Protein AF-A0A9D3YL79-F1 (afdb_monomer_lite)

Secondary structure (DSSP, 8-state):
---SHHHHHHHHHHHHHHHHHHTTS--S---SSS----GGGS------EEEE---TTTHHHHHHHT--B-TTSPBP--EEEEESTT--HHHHHHHHHTT-EEEEEESSSS--SSHHHHHHHHTSHHHHHHHHHHT--GGG---B--S-GGG-

Structure (mmCIF, N/CA/C/O backbone):
data_AF-A0A9D3YL79-F1
#
_entry.id   AF-A0A9D3YL79-F1
#
loop_
_atom_site.group_PDB
_atom_site.id
_atom_site.type_symbol
_atom_site.label_atom_id
_atom_site.label_alt_id
_atom_site.label_comp_id
_atom_site.label_asym_id
_atom_site.label_entity_id
_atom_site.label_seq_id
_atom_site.pdbx_PDB_ins_code
_atom_site.Cartn_x
_atom_site.Cartn_y
_atom_site.Cartn_z
_atom_site.occupancy
_atom_site.B_iso_or_equiv
_atom_site.auth_seq_id
_atom_site.auth_comp_id
_atom_site.auth_asym_id
_atom_site.auth_atom_id
_atom_site.pdbx_PDB_model_num
ATOM 1 N N . MET A 1 1 ? 29.661 60.935 24.607 1.00 40.94 1 MET A N 1
ATOM 2 C CA . MET A 1 1 ? 30.278 60.032 23.609 1.00 40.94 1 MET A CA 1
ATOM 3 C C . MET A 1 1 ? 30.716 58.799 24.375 1.00 40.94 1 MET A C 1
ATOM 5 O O . MET A 1 1 ? 31.517 58.959 25.276 1.00 40.94 1 MET A O 1
ATOM 9 N N . SER A 1 2 ? 30.161 57.608 24.202 1.00 38.47 2 SER A N 1
ATOM 10 C CA . SER A 1 2 ? 29.371 57.050 23.101 1.00 38.47 2 SER A CA 1
ATOM 11 C C . SER A 1 2 ? 28.683 55.768 23.588 1.00 38.47 2 SER A C 1
ATOM 13 O O . SER A 1 2 ? 29.158 55.112 24.509 1.00 38.47 2 SER A O 1
ATOM 15 N N . ASP A 1 3 ? 27.550 55.484 22.959 1.00 51.38 3 ASP A N 1
ATOM 16 C CA . ASP A 1 3 ? 26.644 54.338 23.048 1.00 51.38 3 ASP A CA 1
ATOM 17 C C . ASP A 1 3 ? 27.113 53.038 23.730 1.00 51.38 3 ASP A C 1
ATOM 19 O O . ASP A 1 3 ? 27.911 52.282 23.188 1.00 51.38 3 ASP A O 1
ATOM 23 N N . ILE A 1 4 ? 26.452 52.692 24.843 1.00 44.75 4 ILE A N 1
ATOM 24 C CA . ILE A 1 4 ? 26.258 51.291 25.289 1.00 44.75 4 ILE A CA 1
ATOM 25 C C . ILE A 1 4 ? 24.758 50.906 25.258 1.00 44.75 4 ILE A C 1
ATOM 27 O O . ILE A 1 4 ? 24.399 49.734 25.300 1.00 44.75 4 ILE A O 1
ATOM 31 N N . SER A 1 5 ? 23.851 51.878 25.093 1.00 46.69 5 SER A N 1
ATOM 32 C CA . SER A 1 5 ? 22.397 51.635 25.085 1.00 46.69 5 SER A CA 1
ATOM 33 C C . SER A 1 5 ? 21.889 50.996 23.779 1.00 46.69 5 SER A C 1
ATOM 35 O O . SER A 1 5 ? 20.974 50.171 23.806 1.00 46.69 5 SER A O 1
ATOM 37 N N . GLN A 1 6 ? 22.516 51.298 22.632 1.00 53.09 6 GLN A N 1
ATOM 38 C CA . GLN A 1 6 ? 22.086 50.754 21.333 1.00 53.09 6 GLN A CA 1
ATOM 39 C C . GLN A 1 6 ? 22.639 49.352 21.027 1.00 53.09 6 GLN A C 1
ATOM 41 O O . GLN A 1 6 ? 21.988 48.582 20.321 1.00 53.09 6 GLN A O 1
ATOM 46 N N . ALA A 1 7 ? 23.787 48.971 21.602 1.00 48.19 7 ALA A N 1
ATOM 47 C CA . ALA A 1 7 ? 24.384 47.648 21.384 1.00 48.19 7 ALA A CA 1
ATOM 48 C C . ALA A 1 7 ? 23.533 46.507 21.981 1.00 48.19 7 ALA A C 1
ATOM 50 O O . ALA A 1 7 ? 23.469 45.414 21.419 1.00 48.19 7 ALA A O 1
ATOM 51 N N . ASN A 1 8 ? 22.812 46.780 23.074 1.00 54.44 8 ASN A N 1
ATOM 52 C CA . ASN A 1 8 ? 21.992 45.776 23.754 1.00 54.44 8 ASN A CA 1
ATOM 53 C C . ASN A 1 8 ? 20.640 45.523 23.070 1.00 54.44 8 ASN A C 1
ATOM 55 O O . ASN A 1 8 ? 20.088 44.437 23.218 1.00 54.44 8 ASN A O 1
ATOM 59 N N . HIS A 1 9 ? 20.117 46.473 22.286 1.00 58.78 9 HIS A N 1
ATOM 60 C CA . HIS A 1 9 ? 18.865 46.273 21.544 1.00 58.78 9 HIS A CA 1
ATOM 61 C C . HIS A 1 9 ? 19.066 45.427 20.281 1.00 58.78 9 HIS A C 1
ATOM 63 O O . HIS A 1 9 ? 18.232 44.575 19.980 1.00 58.78 9 HIS A O 1
ATOM 69 N N . GLY A 1 10 ? 20.185 45.608 19.571 1.00 64.56 10 GLY A N 1
ATOM 70 C CA . GLY A 1 10 ? 20.504 44.818 18.377 1.00 64.56 10 GLY A CA 1
ATOM 71 C C . GLY A 1 10 ? 20.729 43.338 18.690 1.00 64.56 10 GLY A C 1
ATOM 72 O O . GLY A 1 10 ? 20.209 42.475 17.986 1.00 64.56 10 GLY A O 1
ATOM 73 N N . LEU A 1 11 ? 21.430 43.039 19.790 1.00 66.19 11 LEU A N 1
ATOM 74 C CA . LEU A 1 11 ? 21.641 41.663 20.244 1.00 66.19 11 LEU A CA 1
ATOM 75 C C . LEU A 1 11 ? 20.325 41.010 20.697 1.00 66.19 11 LEU A C 1
ATOM 77 O O . LEU A 1 11 ? 20.076 39.854 20.372 1.00 66.19 11 LEU A O 1
ATOM 81 N N . LEU A 1 12 ? 19.456 41.755 21.390 1.00 64.38 12 LEU A N 1
ATOM 82 C CA . LEU A 1 12 ? 18.156 41.254 21.842 1.00 64.38 12 LEU A CA 1
ATOM 83 C C . LEU A 1 12 ? 17.211 40.968 20.664 1.00 64.38 12 LEU A C 1
ATOM 85 O O . LEU A 1 12 ? 16.549 39.936 20.648 1.00 64.38 12 LEU A O 1
ATOM 89 N N . LEU A 1 13 ? 17.189 41.835 19.646 1.00 67.06 13 LEU A N 1
ATOM 90 C CA . LEU A 1 13 ? 16.408 41.624 18.424 1.00 67.06 13 LEU A CA 1
ATOM 91 C C . LEU A 1 13 ? 16.966 40.480 17.568 1.00 67.06 13 LEU A C 1
ATOM 93 O O . LEU A 1 13 ? 16.186 39.711 17.014 1.00 67.06 13 LEU A O 1
ATOM 97 N N . PHE A 1 14 ? 18.292 40.318 17.498 1.00 69.50 14 PHE A N 1
ATOM 98 C CA . PHE A 1 14 ? 18.921 39.186 16.814 1.00 69.50 14 PHE A CA 1
ATOM 99 C C . PHE A 1 14 ? 18.628 37.862 17.531 1.00 69.50 14 PHE A C 1
ATOM 101 O O . PHE A 1 14 ? 18.260 36.886 16.886 1.00 69.50 14 PHE A O 1
ATOM 108 N N . LEU A 1 15 ? 18.692 37.839 18.866 1.00 66.00 15 LEU A N 1
ATOM 109 C CA . LEU A 1 15 ? 18.316 36.671 19.664 1.00 66.00 15 LEU A CA 1
ATOM 110 C C . LEU A 1 15 ? 16.823 36.347 19.531 1.00 66.00 15 LEU A C 1
ATOM 112 O O . LEU A 1 15 ? 16.483 35.183 19.355 1.00 66.00 15 LEU A O 1
ATOM 116 N N . LEU A 1 16 ? 15.933 37.344 19.523 1.00 64.12 16 LEU A N 1
ATOM 117 C CA . LEU A 1 16 ? 14.499 37.146 19.274 1.00 64.12 16 LEU A CA 1
ATOM 118 C C . LEU A 1 16 ? 14.214 36.651 17.847 1.00 64.12 16 LEU A C 1
ATOM 120 O O . LEU A 1 16 ? 13.344 35.805 17.662 1.00 64.12 16 LEU A O 1
ATOM 124 N N . TYR A 1 17 ? 14.954 37.128 16.843 1.00 65.69 17 TYR A N 1
ATOM 125 C CA . TYR A 1 17 ? 14.835 36.680 15.452 1.00 65.69 17 TYR A CA 1
ATOM 126 C C . TYR A 1 17 ? 15.341 35.244 15.255 1.00 65.69 17 TYR A C 1
ATOM 128 O O . TYR A 1 17 ? 14.695 34.449 14.570 1.00 65.69 17 TYR A O 1
ATOM 136 N N . VAL A 1 18 ? 16.459 34.887 15.894 1.00 59.81 18 VAL A N 1
ATOM 137 C CA . VAL A 1 18 ? 17.004 33.523 15.897 1.00 59.81 18 VAL A CA 1
ATOM 138 C C . VAL A 1 18 ? 16.075 32.581 16.667 1.00 59.81 18 VAL A C 1
ATOM 140 O O . VAL A 1 18 ? 15.739 31.521 16.151 1.00 59.81 18 VAL A O 1
ATOM 143 N N . MET A 1 19 ? 15.559 32.982 17.833 1.00 60.97 19 MET A N 1
ATOM 144 C CA . MET A 1 19 ? 14.574 32.198 18.592 1.00 60.97 19 MET A CA 1
ATOM 145 C C . MET A 1 19 ? 13.271 31.997 17.796 1.00 60.97 19 MET A C 1
ATOM 147 O O . MET A 1 19 ? 12.788 30.873 17.714 1.00 60.97 19 MET A O 1
ATOM 151 N N . ASN A 1 20 ? 12.741 33.031 17.127 1.00 53.28 20 ASN A N 1
ATOM 152 C CA . ASN A 1 20 ? 11.559 32.897 16.259 1.00 53.28 20 ASN A CA 1
ATOM 153 C C . ASN A 1 20 ? 11.823 32.072 14.987 1.00 53.28 20 ASN A C 1
ATOM 155 O O . ASN A 1 20 ? 10.916 31.391 14.510 1.00 53.28 20 ASN A O 1
ATOM 159 N N . SER A 1 21 ? 13.041 32.103 14.437 1.00 53.31 21 SER A N 1
ATOM 160 C CA . SER A 1 21 ? 13.411 31.274 13.280 1.00 53.31 21 SER A CA 1
ATOM 161 C C . SER A 1 21 ? 13.575 29.796 13.654 1.00 53.31 21 SER A C 1
ATOM 163 O O . SER A 1 21 ? 13.274 28.935 12.834 1.00 53.31 21 SER A O 1
ATOM 165 N N . ILE A 1 22 ? 13.979 29.492 14.895 1.00 52.50 22 ILE A N 1
ATOM 166 C CA . ILE A 1 22 ? 14.108 28.115 15.403 1.00 52.50 22 ILE A CA 1
ATOM 167 C C . ILE A 1 22 ? 12.735 27.487 15.704 1.00 52.50 22 ILE A C 1
ATOM 169 O O . ILE A 1 22 ? 12.542 26.300 15.459 1.00 52.50 22 ILE A O 1
ATOM 173 N N . VAL A 1 23 ? 11.741 28.267 16.146 1.00 53.09 23 VAL A N 1
ATOM 174 C CA . VAL A 1 23 ? 10.375 27.765 16.436 1.00 53.09 23 VAL A CA 1
ATOM 175 C C . VAL A 1 23 ? 9.630 27.275 15.176 1.00 53.09 23 VAL A C 1
ATOM 177 O O . VAL A 1 23 ? 8.634 26.563 15.286 1.00 53.09 23 VAL A O 1
ATOM 180 N N . ASN A 1 24 ? 10.120 27.584 13.969 1.00 51.06 24 ASN A N 1
ATOM 181 C CA . ASN A 1 24 ? 9.463 27.228 12.704 1.00 51.06 24 ASN A CA 1
ATOM 182 C C . ASN A 1 24 ? 10.041 26.007 11.965 1.00 51.06 24 ASN A C 1
ATOM 184 O O . ASN A 1 24 ? 9.532 25.647 10.901 1.00 51.06 24 ASN A O 1
ATOM 188 N N . GLN A 1 25 ? 11.040 25.312 12.516 1.00 53.72 25 GLN A N 1
ATOM 189 C CA . GLN A 1 25 ? 11.336 23.940 12.099 1.00 53.72 25 GLN A CA 1
ATOM 190 C C . GLN A 1 25 ? 10.704 22.992 13.110 1.00 53.72 25 GLN A C 1
ATOM 192 O O . GLN A 1 25 ? 11.135 22.917 14.254 1.00 53.72 25 GLN A O 1
ATOM 197 N N . ARG A 1 26 ? 9.662 22.270 12.688 1.00 51.94 26 ARG A N 1
ATOM 198 C CA . ARG A 1 26 ? 9.033 21.203 13.472 1.00 51.94 26 ARG A CA 1
ATOM 199 C C . ARG A 1 26 ? 10.057 20.111 13.796 1.00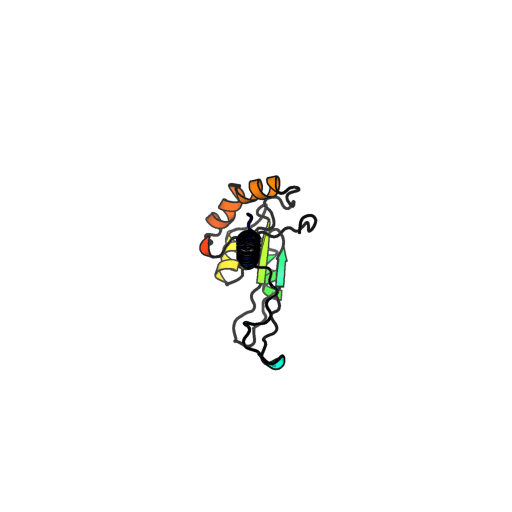 51.94 26 ARG A C 1
ATOM 201 O O . ARG A 1 26 ? 10.159 19.120 13.082 1.00 51.94 26 ARG A O 1
ATOM 208 N N . ALA A 1 27 ? 10.783 20.299 14.888 1.00 47.72 27 ALA A N 1
ATOM 209 C CA . ALA A 1 27 ? 11.315 19.226 15.697 1.00 47.72 27 ALA A CA 1
ATOM 210 C C . ALA A 1 27 ? 10.207 18.825 16.676 1.00 47.72 27 ALA A C 1
ATOM 212 O O . ALA A 1 27 ? 9.660 19.644 17.419 1.00 47.72 27 ALA A O 1
ATOM 213 N N . ILE A 1 28 ? 9.821 17.560 16.590 1.00 53.78 28 ILE A N 1
ATOM 214 C CA . ILE A 1 28 ? 8.860 16.891 17.456 1.00 53.78 28 ILE A CA 1
ATOM 215 C C . ILE A 1 28 ? 9.513 16.754 18.833 1.00 53.78 28 ILE A C 1
ATOM 217 O O . ILE A 1 28 ? 10.035 15.701 19.131 1.00 53.78 28 ILE A O 1
ATOM 221 N N . ASP A 1 29 ? 9.535 17.811 19.646 1.00 51.91 29 ASP A N 1
ATOM 222 C CA . ASP A 1 29 ? 10.038 17.741 21.034 1.00 51.91 29 ASP A CA 1
ATOM 223 C C . ASP A 1 29 ? 9.299 18.709 21.975 1.00 51.91 29 ASP A C 1
ATOM 225 O O . ASP A 1 29 ? 9.812 19.148 23.000 1.00 51.91 29 ASP A O 1
ATOM 229 N N . SER A 1 30 ? 8.051 19.057 21.654 1.00 51.41 30 SER A N 1
ATOM 230 C CA . SER A 1 30 ? 7.169 19.744 22.605 1.00 51.41 30 SER A CA 1
ATOM 231 C C . SER A 1 30 ? 6.147 18.754 23.170 1.00 51.41 30 SER A C 1
ATOM 233 O O . SER A 1 30 ? 5.104 18.549 22.550 1.00 51.41 30 SER A O 1
ATOM 235 N N . PRO A 1 31 ? 6.385 18.149 24.350 1.00 55.12 31 PRO A N 1
ATOM 236 C CA . PRO A 1 31 ? 5.411 17.275 25.010 1.00 55.12 31 PRO A CA 1
ATOM 237 C C . PRO A 1 31 ? 4.207 18.029 25.613 1.00 55.12 31 PRO A C 1
ATOM 239 O O . PRO A 1 31 ? 3.386 17.426 26.295 1.00 55.12 31 PRO A O 1
ATOM 242 N N . PHE A 1 32 ? 4.057 19.334 25.361 1.00 52.81 32 PHE A N 1
ATOM 243 C CA . PHE A 1 32 ? 3.100 20.202 26.058 1.00 52.81 32 PHE A CA 1
ATOM 244 C C . PHE A 1 32 ? 2.035 20.843 25.158 1.00 52.81 32 PHE A C 1
ATOM 246 O O . PHE A 1 32 ? 1.670 22.001 25.339 1.00 52.81 32 PHE A O 1
ATOM 253 N N . LEU A 1 33 ? 1.473 20.069 24.228 1.00 51.25 33 LEU A N 1
ATOM 254 C CA . LEU A 1 33 ? 0.094 20.303 23.782 1.00 51.25 33 LEU A CA 1
ATOM 255 C C . LEU A 1 33 ? -0.615 18.979 23.476 1.00 51.25 33 LEU A C 1
ATOM 257 O O . LEU A 1 33 ? -1.255 18.809 22.443 1.00 51.25 33 LEU A O 1
ATOM 261 N N . TYR A 1 34 ? -0.467 18.015 24.379 1.00 54.97 34 TYR A N 1
ATOM 262 C CA . TYR A 1 34 ? -1.228 16.777 24.336 1.00 54.97 34 TYR A CA 1
ATOM 263 C C . TYR A 1 34 ? -2.296 16.841 25.419 1.00 54.97 34 TYR A C 1
ATOM 265 O O . TYR A 1 34 ? -2.014 17.195 26.563 1.00 54.97 34 TYR A O 1
ATOM 273 N N . VAL A 1 35 ? -3.530 16.488 25.060 1.00 63.72 35 VAL A N 1
ATOM 274 C CA . VAL A 1 35 ? -4.506 16.007 26.041 1.00 63.72 35 VAL A CA 1
ATOM 275 C C . VAL A 1 35 ? -3.780 14.950 26.874 1.00 63.72 35 VAL A C 1
ATOM 277 O O . VAL A 1 35 ? -3.283 13.969 26.322 1.00 63.72 35 VAL A O 1
ATOM 280 N N . GLN A 1 36 ? -3.629 15.189 28.175 1.00 73.69 36 GLN A N 1
ATOM 281 C CA . GLN A 1 36 ? -2.878 14.303 29.059 1.00 73.69 36 GLN A CA 1
ATOM 282 C C . GLN A 1 36 ? -3.730 13.060 29.356 1.00 73.69 36 GLN A C 1
ATOM 284 O O . GLN A 1 36 ? -4.409 12.981 30.376 1.00 73.69 36 GLN A O 1
ATOM 289 N N . LEU A 1 37 ? -3.746 12.120 28.411 1.00 78.50 37 LEU A N 1
ATOM 290 C CA . LEU A 1 37 ? -4.444 10.842 28.526 1.00 78.50 37 LEU A CA 1
ATOM 291 C C . LEU A 1 37 ? -3.681 9.911 29.470 1.00 78.50 37 LEU A C 1
ATOM 293 O O . LEU A 1 37 ? -2.445 9.892 29.479 1.00 78.50 37 LEU A O 1
ATOM 297 N N . GLN A 1 38 ? -4.402 9.113 30.261 1.00 85.25 38 GLN A N 1
ATOM 298 C CA . GLN A 1 38 ? -3.755 8.042 31.010 1.00 85.25 38 GLN A CA 1
ATOM 299 C C . GLN A 1 38 ? -3.300 6.958 30.030 1.00 85.25 38 GLN A C 1
ATOM 301 O O . GLN A 1 38 ? -3.902 6.769 28.976 1.00 85.25 38 GLN A O 1
ATOM 306 N N . LYS A 1 39 ? -2.250 6.203 30.376 1.00 81.69 39 LYS A N 1
ATOM 307 C CA . LYS A 1 39 ? -1.725 5.124 29.517 1.00 81.69 39 LYS A CA 1
ATOM 308 C C . LYS A 1 39 ? -2.821 4.161 29.038 1.00 81.69 39 LYS A C 1
ATOM 310 O O . LYS A 1 39 ? -2.769 3.700 27.906 1.00 81.69 39 LYS A O 1
ATOM 315 N N . ASN A 1 40 ? -3.798 3.880 29.897 1.00 86.75 40 ASN A N 1
ATOM 316 C CA . ASN A 1 40 ? -4.898 2.961 29.605 1.00 86.75 40 ASN A CA 1
ATOM 317 C C . ASN A 1 40 ? -5.946 3.547 28.644 1.00 86.75 40 ASN A C 1
ATOM 319 O O . ASN A 1 40 ? -6.715 2.785 28.067 1.00 86.75 40 ASN A O 1
ATOM 323 N N . ASP A 1 41 ? -5.951 4.867 28.448 1.00 86.69 41 ASP A N 1
ATOM 324 C CA . ASP A 1 41 ? -6.872 5.573 27.552 1.00 86.69 41 ASP A CA 1
ATOM 325 C C . ASP A 1 41 ? -6.272 5.787 26.152 1.00 86.69 41 ASP A C 1
ATOM 327 O O . ASP A 1 41 ? -6.948 6.298 25.259 1.00 86.69 41 ASP A O 1
ATOM 331 N N . ILE A 1 42 ? -4.998 5.426 25.946 1.00 86.19 42 ILE A N 1
ATOM 332 C CA . ILE A 1 42 ? -4.296 5.570 24.666 1.00 86.19 42 ILE A CA 1
ATOM 333 C C . ILE A 1 42 ? -4.418 4.257 23.879 1.00 86.19 42 ILE A C 1
ATOM 335 O O . ILE A 1 42 ? -3.875 3.237 24.312 1.00 86.19 42 ILE A O 1
ATOM 339 N N . PRO A 1 43 ? -5.069 4.254 22.700 1.00 91.06 43 PRO A N 1
ATOM 340 C CA . PRO A 1 43 ? -5.083 3.084 21.834 1.00 91.06 43 PRO A CA 1
ATOM 341 C C . PRO A 1 43 ? -3.663 2.715 21.389 1.00 91.06 43 PRO A C 1
ATOM 343 O O . PRO A 1 43 ? -2.927 3.556 20.870 1.00 91.06 43 PRO A O 1
ATOM 346 N N . GLN A 1 44 ? -3.282 1.445 21.537 1.00 92.12 44 GLN A N 1
ATOM 347 C CA . GLN A 1 44 ? -2.046 0.943 20.943 1.00 92.12 44 GLN A CA 1
ATOM 348 C C . GLN A 1 44 ? -2.248 0.761 19.437 1.00 92.12 44 GLN A C 1
ATOM 350 O O . GLN A 1 44 ? -2.985 -0.121 19.002 1.00 92.12 44 GLN A O 1
ATOM 355 N N . ILE A 1 45 ? -1.562 1.575 18.639 1.00 93.12 45 ILE A N 1
ATOM 356 C CA . ILE A 1 45 ? -1.555 1.447 17.179 1.00 93.12 45 ILE A CA 1
ATOM 357 C C . ILE A 1 45 ? -0.500 0.408 16.784 1.00 93.12 45 ILE A C 1
ATOM 359 O O . ILE A 1 45 ? 0.629 0.447 17.280 1.00 93.12 45 ILE A O 1
ATOM 363 N N . VAL A 1 46 ? -0.861 -0.515 15.892 1.00 93.62 46 VAL A N 1
ATOM 364 C CA . VAL A 1 46 ? 0.060 -1.473 15.266 1.00 93.62 46 VAL A CA 1
ATOM 365 C C . VAL A 1 46 ? 0.040 -1.227 13.763 1.00 93.62 46 VAL A C 1
ATOM 367 O O . VAL A 1 46 ? -1.022 -1.253 13.148 1.00 93.62 46 VAL A O 1
ATOM 370 N N . MET A 1 47 ? 1.211 -0.979 13.177 1.00 93.25 47 MET A N 1
ATOM 371 C CA . MET A 1 47 ? 1.362 -0.765 11.739 1.00 93.25 47 MET A CA 1
ATOM 372 C C . MET A 1 47 ? 1.969 -2.011 11.100 1.00 93.25 47 MET A C 1
ATOM 374 O O . MET A 1 47 ? 3.106 -2.377 11.400 1.00 93.25 47 MET A O 1
ATOM 378 N N . VAL A 1 48 ? 1.211 -2.651 10.211 1.00 94.25 48 VAL A N 1
ATOM 379 C CA . VAL A 1 48 ? 1.685 -3.773 9.396 1.00 94.25 48 VAL A CA 1
ATOM 380 C C . VAL A 1 48 ? 1.937 -3.255 7.990 1.00 94.25 48 VAL A C 1
ATOM 382 O O . VAL A 1 48 ? 1.038 -2.683 7.370 1.00 94.25 48 VAL A O 1
ATOM 385 N N . SER A 1 49 ? 3.158 -3.451 7.497 1.00 93.44 49 SER A N 1
ATOM 386 C CA . SER A 1 49 ? 3.532 -3.049 6.145 1.00 93.44 49 SER A CA 1
ATOM 387 C C . SER A 1 49 ? 4.114 -4.208 5.350 1.00 93.44 49 SER A C 1
ATOM 389 O O . SER A 1 49 ? 4.781 -5.084 5.902 1.00 93.44 49 SER A O 1
ATOM 391 N N . PHE A 1 50 ? 3.830 -4.202 4.052 1.00 93.56 50 PHE A N 1
ATOM 392 C CA . PHE A 1 50 ? 4.334 -5.163 3.080 1.00 93.56 50 PHE A CA 1
ATOM 393 C C . PHE A 1 50 ? 5.106 -4.418 2.006 1.00 93.56 50 PHE A C 1
ATOM 395 O O . PHE A 1 50 ? 4.706 -3.330 1.598 1.00 93.56 50 PHE A O 1
ATOM 402 N N . GLU A 1 51 ? 6.187 -5.018 1.529 1.00 90.81 51 GLU A N 1
ATOM 403 C CA . GLU A 1 51 ? 7.027 -4.435 0.491 1.00 90.81 51 GLU A CA 1
ATOM 404 C C . GLU A 1 51 ? 7.189 -5.399 -0.687 1.00 90.81 51 GLU A C 1
ATOM 406 O O . GLU A 1 51 ? 7.276 -6.616 -0.500 1.00 90.81 51 GLU A O 1
ATOM 411 N N . GLY A 1 52 ? 7.260 -4.833 -1.893 1.00 91.31 52 GLY A N 1
ATOM 412 C CA . GLY A 1 52 ? 7.663 -5.527 -3.113 1.00 91.31 52 GLY A CA 1
ATOM 413 C C . GLY A 1 52 ? 6.592 -5.540 -4.200 1.00 91.31 52 GLY A C 1
ATOM 414 O O . GLY A 1 52 ? 5.614 -4.794 -4.169 1.00 91.31 52 GLY A O 1
ATOM 415 N N . THR A 1 53 ? 6.797 -6.385 -5.207 1.00 94.19 53 THR A N 1
ATOM 416 C CA . THR A 1 53 ? 5.885 -6.523 -6.348 1.00 94.19 53 THR A CA 1
ATOM 417 C C . THR A 1 53 ? 4.556 -7.159 -5.927 1.00 94.19 53 THR A C 1
ATOM 419 O O . THR A 1 53 ? 4.540 -8.225 -5.310 1.00 94.19 53 THR A O 1
ATOM 422 N N . ILE A 1 54 ? 3.426 -6.556 -6.304 1.00 95.31 54 ILE A N 1
ATOM 423 C CA . ILE A 1 54 ? 2.076 -7.049 -5.988 1.00 95.31 54 ILE A CA 1
ATOM 424 C C . ILE A 1 54 ? 1.488 -7.793 -7.180 1.00 95.31 54 ILE A C 1
ATOM 426 O O . ILE A 1 54 ? 1.352 -7.250 -8.269 1.00 95.31 54 ILE A O 1
ATOM 430 N N . THR A 1 55 ? 1.073 -9.037 -6.970 1.00 96.12 55 THR A N 1
ATOM 431 C CA . THR A 1 55 ? 0.524 -9.904 -8.016 1.00 96.12 55 THR A CA 1
ATOM 432 C C . THR A 1 55 ? -0.778 -10.547 -7.551 1.00 96.12 55 THR A C 1
ATOM 434 O O . THR A 1 55 ? -1.089 -10.592 -6.361 1.00 96.12 55 THR A O 1
ATOM 437 N N . LYS A 1 56 ? -1.538 -11.126 -8.486 1.00 96.88 56 LYS A N 1
ATOM 438 C CA . LYS A 1 56 ? -2.741 -11.908 -8.148 1.00 96.88 56 LYS A CA 1
ATOM 439 C C . LYS A 1 56 ? -2.445 -13.114 -7.248 1.00 96.88 56 LYS A C 1
ATOM 441 O O . LYS A 1 56 ? -3.344 -13.585 -6.567 1.00 96.88 56 LYS A O 1
ATOM 446 N N . THR A 1 57 ? -1.208 -13.612 -7.252 1.00 96.31 57 THR A N 1
ATOM 447 C CA . THR A 1 57 ? -0.814 -14.794 -6.478 1.00 96.31 57 THR A CA 1
ATOM 448 C C . THR A 1 57 ? -0.485 -14.444 -5.030 1.00 96.31 57 THR A C 1
ATOM 450 O O . THR A 1 57 ? -0.928 -15.137 -4.121 1.00 96.31 57 THR A O 1
ATOM 453 N N . ASN A 1 58 ? 0.289 -13.379 -4.792 1.00 96.19 58 ASN A N 1
ATOM 454 C CA . ASN A 1 58 ? 0.737 -13.042 -3.435 1.00 96.19 58 ASN A CA 1
ATOM 455 C C . ASN A 1 58 ? -0.293 -12.240 -2.629 1.00 96.19 58 ASN A C 1
ATOM 457 O O . ASN A 1 58 ? -0.252 -12.281 -1.401 1.00 96.19 58 ASN A O 1
ATOM 461 N N . VAL A 1 59 ? -1.252 -11.576 -3.282 1.00 96.56 59 VAL A N 1
ATOM 462 C CA . VAL A 1 59 ? -2.259 -10.774 -2.575 1.00 96.56 59 VAL A CA 1
ATOM 463 C C . VAL A 1 59 ? -3.113 -11.596 -1.608 1.00 96.56 59 VAL A C 1
ATOM 465 O O . VAL A 1 59 ? -3.476 -11.106 -0.542 1.00 96.56 59 VAL A O 1
ATOM 468 N N . GLU A 1 60 ? -3.381 -12.862 -1.926 1.00 96.19 60 GLU A N 1
ATOM 469 C CA . GLU A 1 60 ? -4.178 -13.742 -1.066 1.00 96.19 60 GLU A CA 1
ATOM 470 C C . GLU A 1 60 ? -3.472 -14.045 0.264 1.00 96.19 60 GLU A C 1
ATOM 472 O O . GLU A 1 60 ? -4.121 -14.131 1.305 1.00 96.19 60 GLU A O 1
ATOM 477 N N . PHE A 1 61 ? -2.137 -14.101 0.266 1.00 97.00 61 PHE A N 1
ATOM 478 C CA . PHE A 1 61 ? -1.357 -14.225 1.497 1.00 97.00 61 PHE A CA 1
ATOM 479 C C . PHE A 1 61 ? -1.494 -12.978 2.382 1.00 97.00 61 PHE A C 1
ATOM 481 O O . PHE A 1 61 ? -1.713 -13.094 3.587 1.00 97.00 61 PHE A O 1
ATOM 488 N N . TYR A 1 62 ? -1.430 -11.780 1.794 1.00 96.25 62 TYR A N 1
ATOM 489 C CA . TYR A 1 62 ? -1.584 -10.533 2.551 1.00 96.25 62 TYR A CA 1
ATOM 490 C C . TYR A 1 62 ? -2.997 -10.378 3.123 1.00 96.25 62 TYR A C 1
ATOM 492 O O . TYR A 1 62 ? -3.154 -9.980 4.276 1.00 96.25 62 TYR A O 1
ATOM 500 N N . LYS A 1 63 ? -4.027 -10.753 2.356 1.00 94.56 63 LYS A N 1
ATOM 501 C CA . LYS A 1 63 ? -5.419 -10.757 2.830 1.00 94.56 63 LYS A CA 1
ATOM 502 C C . LYS A 1 63 ? -5.630 -11.701 4.009 1.00 94.56 63 LYS A C 1
ATOM 504 O O . LYS A 1 63 ? -6.334 -11.331 4.940 1.00 94.56 63 LYS A O 1
ATOM 509 N N . ALA A 1 64 ? -5.008 -12.881 3.988 1.00 95.75 64 ALA A N 1
ATOM 510 C CA . ALA A 1 64 ? -5.094 -13.826 5.099 1.00 95.75 64 ALA A CA 1
ATOM 511 C C . ALA A 1 64 ? -4.510 -13.241 6.396 1.00 95.75 64 ALA A C 1
ATOM 513 O O . ALA A 1 64 ? -5.097 -13.408 7.459 1.00 95.75 64 ALA A O 1
ATOM 514 N N . ILE A 1 65 ? -3.400 -12.497 6.309 1.00 94.81 65 ILE A N 1
ATOM 515 C CA . ILE A 1 65 ? -2.809 -11.801 7.466 1.00 94.81 65 ILE A CA 1
ATOM 516 C C . ILE A 1 65 ? -3.722 -10.675 7.974 1.00 94.81 65 ILE A C 1
ATOM 518 O O . ILE A 1 65 ? -3.804 -10.437 9.174 1.00 94.81 65 ILE A O 1
ATOM 522 N N . LEU A 1 66 ? -4.402 -9.968 7.069 1.00 95.94 66 LEU A N 1
ATOM 523 C CA . LEU A 1 66 ? -5.244 -8.813 7.394 1.00 95.94 66 LEU A CA 1
ATOM 524 C C . LEU A 1 66 ? -6.721 -9.171 7.639 1.00 95.94 66 LEU A C 1
ATOM 526 O O . LEU A 1 66 ? -7.556 -8.271 7.704 1.00 95.94 66 LEU A O 1
ATOM 530 N N . GLN A 1 67 ? -7.058 -10.455 7.809 1.00 94.81 67 GLN A N 1
ATOM 531 C CA . GLN A 1 67 ? -8.431 -10.911 8.081 1.00 94.81 67 GLN A CA 1
ATOM 532 C C . GLN A 1 67 ? -8.915 -10.585 9.513 1.00 94.81 67 GLN A C 1
ATOM 534 O O . GLN A 1 67 ? -10.023 -10.942 9.911 1.00 94.81 67 GLN A O 1
ATOM 539 N N . GLU A 1 68 ? -8.107 -9.869 10.289 1.00 94.62 68 GLU A N 1
ATOM 540 C CA . GLU A 1 68 ? -8.425 -9.437 11.645 1.00 94.62 68 GLU A CA 1
ATOM 541 C C . GLU A 1 68 ? -9.425 -8.270 11.680 1.00 94.62 68 GLU A C 1
ATOM 543 O O . GLU A 1 68 ? -9.537 -7.465 10.752 1.00 94.62 68 GLU A O 1
ATOM 548 N N . THR A 1 69 ? -10.155 -8.153 12.791 1.00 96.31 69 THR A N 1
ATOM 549 C CA . THR A 1 69 ? -11.1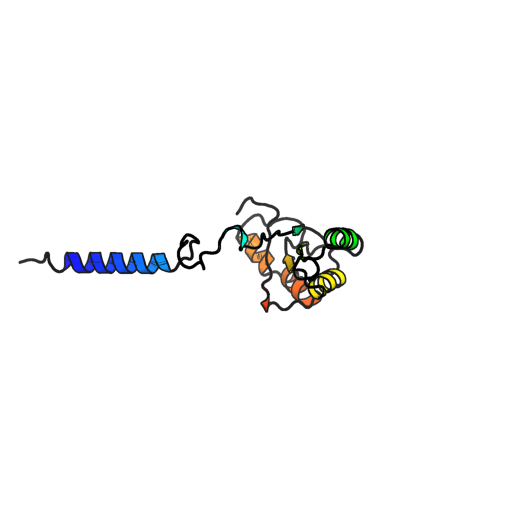05 -7.058 13.040 1.00 96.31 69 THR A CA 1
ATOM 550 C C . THR A 1 69 ? -10.648 -6.236 14.240 1.00 96.31 69 THR A C 1
ATOM 552 O O . THR A 1 69 ? -10.377 -6.773 15.311 1.00 96.31 69 THR A O 1
ATOM 555 N N . ASN A 1 70 ? -10.564 -4.919 14.066 1.00 96.38 70 ASN A N 1
ATOM 556 C CA . ASN A 1 70 ? -10.196 -3.991 15.130 1.00 96.38 70 ASN A CA 1
ATOM 557 C C . ASN A 1 70 ? -11.323 -3.861 16.176 1.00 96.38 70 ASN A C 1
ATOM 559 O O . ASN A 1 70 ? -12.490 -4.078 15.848 1.00 96.38 70 ASN A O 1
ATOM 563 N N . PRO A 1 71 ? -11.030 -3.401 17.411 1.00 96.12 71 PRO A N 1
ATOM 564 C CA . PRO A 1 71 ? -12.045 -3.205 18.458 1.00 96.12 71 PRO A CA 1
ATOM 565 C C . PRO A 1 71 ? -13.204 -2.262 18.087 1.00 96.12 71 PRO A C 1
ATOM 567 O O . PRO A 1 71 ? -14.248 -2.282 18.729 1.00 96.12 71 PRO A O 1
ATOM 570 N N . ASN A 1 72 ? -13.034 -1.431 17.055 1.00 95.62 72 ASN A N 1
ATOM 571 C CA . ASN A 1 72 ? -14.079 -0.567 16.502 1.00 95.62 72 ASN A CA 1
ATOM 572 C C . ASN A 1 72 ? -14.956 -1.261 15.438 1.00 95.62 72 ASN A C 1
ATOM 574 O O . ASN A 1 72 ? -15.723 -0.585 14.756 1.00 95.62 72 ASN A O 1
ATOM 578 N N . ASN A 1 73 ? -14.841 -2.583 15.282 1.00 96.44 73 ASN A N 1
ATOM 579 C CA . ASN A 1 73 ? -15.514 -3.407 14.273 1.00 96.44 73 ASN A CA 1
ATOM 580 C C . ASN A 1 73 ? -15.154 -3.081 12.812 1.00 96.44 73 ASN A C 1
ATOM 582 O O . ASN A 1 73 ? -15.808 -3.573 11.892 1.00 96.44 73 ASN A O 1
ATOM 586 N N . CYS A 1 74 ? -14.107 -2.291 12.569 1.00 95.69 74 CYS A N 1
ATOM 587 C CA . CYS A 1 74 ? -13.544 -2.128 11.234 1.00 95.69 74 CYS A CA 1
ATOM 588 C C . CYS A 1 74 ? -12.538 -3.248 10.958 1.00 95.69 74 CYS A C 1
ATOM 590 O O . CYS A 1 74 ? -11.756 -3.623 11.832 1.00 95.69 74 CYS A O 1
ATOM 592 N N . ALA A 1 75 ? -12.498 -3.741 9.724 1.00 96.06 75 ALA A N 1
ATOM 593 C CA . ALA A 1 75 ? -11.464 -4.685 9.317 1.00 96.06 75 ALA A CA 1
ATOM 594 C C . ALA A 1 75 ? -10.061 -4.051 9.422 1.00 96.06 75 ALA A C 1
ATOM 596 O O . ALA A 1 75 ? -9.895 -2.836 9.254 1.00 96.06 75 ALA A O 1
ATOM 597 N N . ALA A 1 76 ? -9.052 -4.872 9.715 1.00 96.50 76 ALA A N 1
ATOM 598 C CA . ALA A 1 76 ? -7.666 -4.440 9.786 1.00 96.50 76 ALA A CA 1
ATOM 599 C C . ALA A 1 76 ? -7.206 -3.849 8.446 1.00 96.50 76 ALA A C 1
ATOM 601 O O . ALA A 1 76 ? -7.674 -4.226 7.366 1.00 96.50 76 ALA A O 1
ATOM 602 N N . ARG A 1 77 ? -6.300 -2.874 8.522 1.00 96.12 77 ARG A N 1
ATOM 603 C CA . ARG A 1 77 ? -5.692 -2.217 7.363 1.00 96.12 77 ARG A CA 1
ATOM 604 C C . ARG A 1 77 ? -4.183 -2.337 7.459 1.00 96.12 77 ARG A C 1
ATOM 606 O O . ARG A 1 77 ? -3.629 -2.495 8.542 1.00 96.12 77 ARG A O 1
ATOM 613 N N . GLY A 1 78 ? -3.549 -2.300 6.300 1.00 94.75 78 GL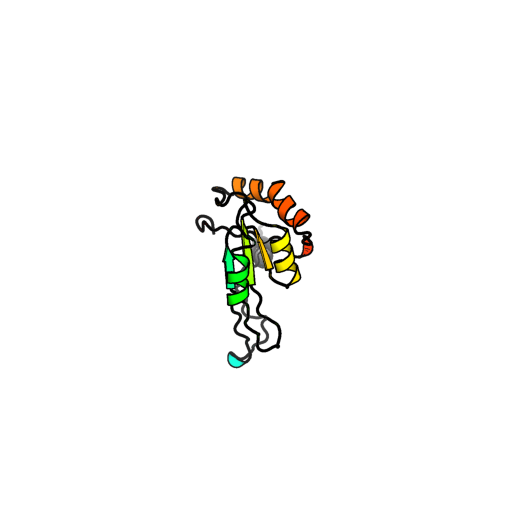Y A N 1
ATOM 614 C CA . GLY A 1 78 ? -2.111 -2.450 6.149 1.00 94.75 78 GLY A CA 1
ATOM 615 C C . GLY A 1 78 ? -1.612 -1.469 5.105 1.00 94.75 78 GLY A C 1
ATOM 616 O O . GLY A 1 78 ? -2.412 -0.943 4.325 1.00 94.75 78 GLY A O 1
ATOM 617 N N . THR A 1 79 ? -0.304 -1.252 5.110 1.00 94.00 79 THR A N 1
ATOM 618 C CA . THR A 1 79 ? 0.379 -0.342 4.190 1.00 94.00 79 THR A CA 1
ATOM 619 C C . THR A 1 79 ? 1.219 -1.148 3.202 1.00 94.00 79 THR A C 1
ATOM 621 O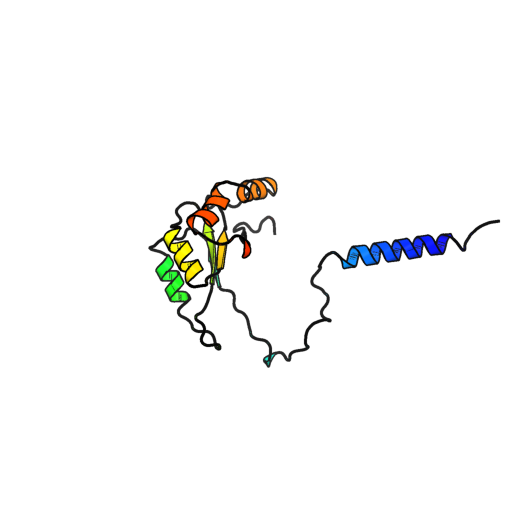 O . THR A 1 79 ? 2.058 -1.952 3.600 1.00 94.00 79 THR A O 1
ATOM 624 N N . PHE A 1 80 ? 1.000 -0.956 1.905 1.00 93.06 80 PHE A N 1
ATOM 625 C CA . PHE A 1 80 ? 1.697 -1.673 0.839 1.00 93.06 80 PHE A CA 1
ATOM 626 C C . PHE A 1 80 ? 2.672 -0.739 0.131 1.00 93.06 80 PHE A C 1
ATOM 628 O O . PHE A 1 80 ? 2.250 0.157 -0.591 1.00 93.06 80 PHE A O 1
ATOM 635 N N . PHE A 1 81 ? 3.971 -0.961 0.308 1.00 91.19 81 PHE A N 1
ATOM 636 C CA . PHE A 1 81 ? 5.027 -0.263 -0.418 1.00 91.19 81 PHE A CA 1
ATOM 637 C C . PHE A 1 81 ? 5.408 -1.057 -1.663 1.00 91.19 81 PHE A C 1
ATOM 639 O O . PHE A 1 81 ? 6.213 -1.988 -1.620 1.00 91.19 81 PHE A O 1
ATOM 646 N N . ILE A 1 82 ? 4.782 -0.711 -2.782 1.00 90.38 82 ILE A N 1
ATOM 647 C CA . ILE A 1 82 ? 4.827 -1.537 -3.986 1.00 90.38 82 ILE A CA 1
ATOM 648 C C . ILE A 1 82 ? 6.064 -1.245 -4.833 1.00 90.38 82 ILE A C 1
ATOM 650 O O . ILE A 1 82 ? 6.511 -0.101 -4.938 1.00 90.38 82 ILE A O 1
ATOM 654 N N . THR A 1 83 ? 6.596 -2.287 -5.464 1.00 89.81 83 THR A N 1
ATOM 655 C CA . THR A 1 83 ? 7.520 -2.147 -6.592 1.00 89.81 83 THR A CA 1
ATOM 656 C C . THR A 1 83 ? 6.714 -2.078 -7.880 1.00 89.81 83 THR A C 1
ATOM 658 O O . THR A 1 83 ? 5.897 -2.963 -8.116 1.00 89.81 83 THR A O 1
ATOM 661 N N . ASP A 1 84 ? 6.918 -1.052 -8.706 1.00 88.38 84 ASP A N 1
ATOM 662 C CA . ASP A 1 84 ? 6.158 -0.876 -9.952 1.00 88.38 84 ASP A CA 1
ATOM 663 C C . ASP A 1 84 ? 6.353 -2.056 -10.915 1.00 88.38 84 ASP A C 1
ATOM 665 O O . ASP A 1 84 ? 5.392 -2.669 -11.388 1.00 88.38 84 ASP A O 1
ATOM 669 N N . GLU A 1 85 ? 7.610 -2.427 -11.150 1.00 89.06 85 GLU A N 1
ATOM 670 C CA . GLU A 1 85 ? 7.967 -3.504 -12.059 1.00 89.06 85 GLU A CA 1
ATOM 671 C C . GLU A 1 85 ? 7.348 -4.844 -11.632 1.00 89.06 85 GLU A C 1
ATOM 673 O O . GLU A 1 85 ? 7.558 -5.363 -10.530 1.00 89.06 85 GLU A O 1
ATOM 678 N N . GLY A 1 86 ? 6.553 -5.404 -12.548 1.00 91.06 86 GLY A N 1
ATOM 679 C CA . GLY A 1 86 ? 5.849 -6.673 -12.376 1.00 91.06 86 GLY A CA 1
ATOM 680 C C . GLY A 1 86 ? 4.547 -6.590 -11.575 1.00 91.06 86 GLY A C 1
ATOM 681 O O . GLY A 1 86 ? 3.890 -7.621 -11.416 1.00 91.06 86 GLY A O 1
ATOM 682 N N . SER A 1 87 ? 4.159 -5.410 -11.074 1.00 93.31 87 SER A N 1
ATOM 683 C CA . SER A 1 87 ? 2.948 -5.272 -10.265 1.00 93.31 87 SER A CA 1
ATOM 684 C C . SER A 1 87 ? 1.671 -5.227 -11.101 1.00 93.31 87 SER A C 1
ATOM 686 O O . SER A 1 87 ? 1.614 -4.652 -12.186 1.00 93.31 87 SER A O 1
ATOM 688 N N . ASP A 1 88 ? 0.597 -5.798 -10.559 1.00 93.94 88 ASP A N 1
ATOM 689 C CA . ASP A 1 88 ? -0.734 -5.751 -11.152 1.00 93.94 88 ASP A CA 1
ATOM 690 C C . ASP A 1 88 ? -1.543 -4.577 -10.578 1.00 93.94 88 ASP A C 1
ATOM 692 O O . ASP A 1 88 ? -2.060 -4.631 -9.457 1.00 93.94 88 ASP A O 1
ATOM 696 N N . TYR A 1 89 ? -1.713 -3.515 -11.370 1.00 91.62 89 TYR A N 1
ATOM 697 C CA . TYR A 1 89 ? -2.468 -2.332 -10.946 1.00 91.62 89 TYR A CA 1
ATOM 698 C C . TYR A 1 89 ? -3.946 -2.602 -10.652 1.00 91.62 89 TYR A C 1
ATOM 700 O O . TYR A 1 89 ? -4.557 -1.847 -9.897 1.00 91.62 89 TYR A O 1
ATOM 708 N N . SER A 1 90 ? -4.545 -3.656 -11.219 1.00 92.94 90 SER A N 1
ATOM 709 C CA . SER A 1 90 ? -5.927 -4.018 -10.883 1.00 92.94 90 SER A CA 1
ATOM 710 C C . SER A 1 90 ? -6.027 -4.524 -9.445 1.00 92.94 90 SER A C 1
ATOM 712 O O . SER A 1 90 ? -6.979 -4.188 -8.741 1.00 92.94 90 SER A O 1
ATOM 714 N N . VAL A 1 91 ? -5.004 -5.251 -8.991 1.00 94.94 91 VAL A N 1
ATOM 715 C CA . VAL A 1 91 ? -4.884 -5.732 -7.613 1.00 94.94 91 VAL A CA 1
ATOM 716 C C . VAL A 1 91 ? -4.547 -4.580 -6.673 1.00 94.94 91 VAL A C 1
ATOM 718 O O . VAL A 1 91 ? -5.196 -4.438 -5.641 1.00 94.94 91 VAL A O 1
ATOM 721 N N . ILE A 1 92 ? -3.605 -3.711 -7.047 1.00 92.44 92 ILE A N 1
ATOM 722 C CA . ILE A 1 92 ? -3.263 -2.513 -6.260 1.00 92.44 92 ILE A CA 1
ATOM 723 C C . ILE A 1 92 ? -4.493 -1.626 -6.055 1.00 92.44 92 ILE A C 1
ATOM 725 O O . ILE A 1 92 ? -4.785 -1.201 -4.940 1.00 92.44 92 ILE A O 1
ATOM 729 N N . LYS A 1 93 ? -5.259 -1.390 -7.122 1.00 91.75 93 LYS A N 1
ATOM 730 C CA . LYS A 1 93 ? -6.504 -0.630 -7.040 1.00 91.75 93 LYS A CA 1
ATOM 731 C C . LYS A 1 93 ? -7.526 -1.299 -6.121 1.00 91.75 93 LYS A C 1
ATOM 733 O O . LYS A 1 93 ? -8.228 -0.598 -5.401 1.00 91.75 93 LYS A O 1
ATOM 738 N N . ALA A 1 94 ? -7.637 -2.627 -6.156 1.00 93.12 94 ALA A N 1
ATOM 739 C CA . ALA A 1 94 ? -8.520 -3.353 -5.249 1.00 93.12 94 ALA A CA 1
ATOM 740 C C . ALA A 1 94 ? -8.087 -3.168 -3.787 1.00 93.12 94 ALA A C 1
ATOM 742 O O . ALA A 1 94 ? -8.920 -2.804 -2.968 1.00 93.12 94 ALA A O 1
ATOM 743 N N . LEU A 1 95 ? -6.789 -3.292 -3.485 1.00 93.75 95 LEU A N 1
ATOM 744 C CA . LEU A 1 95 ? -6.251 -3.032 -2.144 1.00 93.75 95 LEU A CA 1
ATOM 745 C C . LEU A 1 95 ? -6.564 -1.605 -1.666 1.00 93.75 95 LEU A C 1
ATOM 747 O O . LEU A 1 95 ? -7.046 -1.420 -0.550 1.00 93.75 95 LEU A O 1
ATOM 751 N N . TYR A 1 96 ? -6.349 -0.600 -2.517 1.00 91.19 96 TYR A N 1
ATOM 752 C CA . TYR A 1 96 ? -6.695 0.786 -2.193 1.00 91.19 96 TYR A CA 1
ATOM 753 C C . TYR A 1 96 ? -8.204 0.961 -1.949 1.00 91.19 96 TYR A C 1
ATOM 755 O O . TYR A 1 96 ? -8.610 1.564 -0.959 1.00 91.19 96 TYR A O 1
ATOM 763 N N . ASN A 1 97 ? -9.051 0.386 -2.809 1.00 91.69 97 ASN A N 1
ATOM 764 C CA . ASN A 1 97 ? -10.508 0.437 -2.659 1.00 91.69 97 ASN A CA 1
ATOM 765 C C . ASN A 1 97 ? -11.009 -0.271 -1.389 1.00 91.69 97 ASN A C 1
ATOM 767 O O . ASN A 1 97 ? -12.011 0.154 -0.816 1.00 91.69 97 ASN A O 1
ATOM 771 N N . ASP A 1 98 ? -10.313 -1.316 -0.941 1.00 93.50 98 ASP A N 1
ATOM 772 C CA . ASP A 1 98 ? -10.597 -2.016 0.315 1.00 93.50 98 ASP A CA 1
ATOM 773 C C . ASP A 1 98 ? -10.159 -1.190 1.548 1.00 93.50 98 ASP A C 1
ATOM 775 O O . ASP A 1 98 ? -10.492 -1.522 2.690 1.00 93.50 98 ASP A O 1
ATOM 779 N 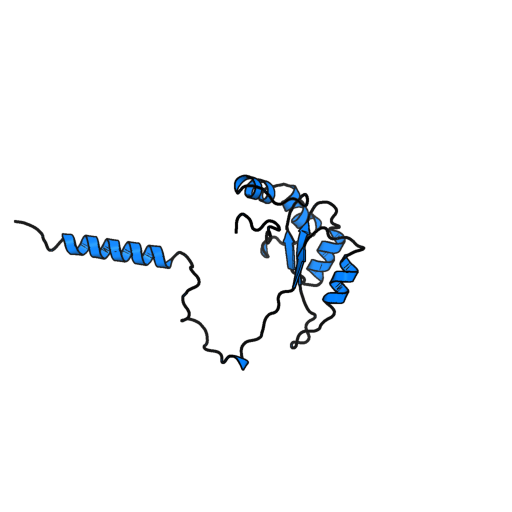N . GLY A 1 99 ? -9.480 -0.059 1.329 1.00 91.88 99 GLY A N 1
ATOM 780 C CA . GLY A 1 99 ? -9.071 0.911 2.343 1.00 91.88 99 GLY A CA 1
ATOM 781 C C . GLY A 1 99 ? -7.653 0.703 2.870 1.00 91.88 99 GLY A C 1
ATOM 782 O O . GLY A 1 99 ? -7.324 1.243 3.927 1.00 91.88 99 GLY A O 1
ATOM 783 N N . HIS A 1 100 ? -6.832 -0.108 2.195 1.00 93.19 100 HIS A N 1
ATOM 784 C CA . HIS A 1 100 ? -5.410 -0.223 2.507 1.00 93.19 100 HIS A CA 1
ATOM 785 C C . HIS A 1 100 ? -4.645 1.007 2.014 1.00 93.19 100 HIS A C 1
ATOM 787 O O . HIS A 1 100 ? -4.992 1.615 1.001 1.00 93.19 100 HIS A O 1
ATOM 793 N N . GLU A 1 101 ? -3.569 1.349 2.716 1.00 91.44 101 GLU A N 1
ATOM 794 C CA . GLU A 1 101 ? -2.647 2.377 2.249 1.00 91.44 101 GLU A CA 1
ATOM 795 C C . GLU A 1 101 ? -1.718 1.772 1.192 1.00 91.44 101 GLU A C 1
ATOM 797 O O . GLU A 1 101 ? -1.237 0.647 1.342 1.00 91.44 101 GLU A O 1
ATOM 802 N N . VAL A 1 102 ? -1.456 2.516 0.119 1.00 88.19 102 VAL A N 1
ATOM 803 C CA . VAL A 1 102 ? -0.544 2.100 -0.949 1.00 88.19 102 VAL A CA 1
ATOM 804 C C . VAL A 1 102 ? 0.473 3.214 -1.181 1.00 88.19 102 VAL A C 1
ATOM 806 O O . VAL A 1 102 ? 0.116 4.330 -1.552 1.00 88.19 102 VAL A O 1
ATOM 809 N N . GLY A 1 103 ? 1.744 2.884 -0.981 1.00 86.25 103 GLY A N 1
ATOM 810 C CA . GLY A 1 103 ? 2.904 3.703 -1.309 1.00 86.25 103 GLY A CA 1
ATOM 811 C C . GLY A 1 103 ? 3.778 3.032 -2.369 1.00 86.25 103 GLY A C 1
ATOM 812 O O . GLY A 1 103 ? 3.532 1.895 -2.770 1.00 86.25 103 GLY A O 1
ATOM 813 N N . ILE A 1 104 ? 4.823 3.725 -2.814 1.00 84.00 104 ILE A N 1
ATOM 814 C CA . ILE A 1 104 ? 5.789 3.209 -3.795 1.00 84.00 104 ILE A CA 1
ATOM 815 C C . ILE A 1 104 ? 7.126 2.986 -3.085 1.00 84.00 104 ILE A C 1
ATOM 817 O O . ILE A 1 104 ? 7.675 3.911 -2.493 1.00 84.00 104 ILE A O 1
ATOM 821 N N . SER A 1 105 ? 7.657 1.764 -3.134 1.00 84.31 105 SER A N 1
ATOM 822 C CA . SER A 1 105 ? 9.017 1.478 -2.652 1.00 84.31 105 SER A CA 1
ATOM 823 C C . SER A 1 105 ? 10.061 1.781 -3.730 1.00 84.31 105 SER A C 1
ATOM 825 O O . SER A 1 105 ? 11.079 2.423 -3.484 1.00 84.31 105 SER A O 1
ATOM 827 N N . SER A 1 106 ? 9.807 1.315 -4.953 1.00 81.12 106 SER A N 1
ATOM 828 C CA . SER A 1 106 ? 10.732 1.480 -6.074 1.00 81.12 106 SER A CA 1
ATOM 829 C C . SER A 1 106 ? 10.035 1.267 -7.409 1.00 81.12 106 SER A C 1
ATOM 831 O O . SER A 1 106 ? 8.997 0.611 -7.486 1.00 81.12 106 SER A O 1
ATOM 833 N N . ILE A 1 107 ? 10.642 1.750 -8.487 1.00 83.25 107 ILE A N 1
ATOM 834 C CA . ILE A 1 107 ? 10.188 1.417 -9.838 1.00 83.25 107 ILE A CA 1
ATOM 835 C C . ILE A 1 107 ? 10.732 0.059 -10.284 1.00 83.25 107 ILE A C 1
ATOM 837 O O . ILE A 1 107 ? 9.972 -0.767 -10.772 1.00 83.25 107 ILE A O 1
ATOM 841 N N . ARG A 1 108 ? 12.026 -0.212 -10.068 1.00 82.94 108 ARG A N 1
ATOM 842 C CA . ARG A 1 108 ? 12.723 -1.403 -10.610 1.00 82.94 108 ARG A CA 1
ATOM 843 C C . ARG A 1 108 ? 13.158 -2.432 -9.564 1.00 82.94 108 ARG A C 1
ATOM 845 O O . ARG A 1 108 ? 14.075 -3.214 -9.789 1.00 82.94 108 ARG A O 1
ATOM 852 N N . GLY A 1 109 ? 12.603 -2.364 -8.355 1.00 81.00 109 GLY A N 1
ATOM 853 C CA . GLY A 1 109 ? 13.015 -3.232 -7.244 1.00 81.00 109 GLY A CA 1
ATOM 854 C C . GLY A 1 109 ? 14.394 -2.898 -6.662 1.00 81.00 109 GLY A C 1
ATOM 855 O O . GLY A 1 109 ? 14.876 -3.594 -5.771 1.00 81.00 109 GLY A O 1
ATOM 856 N N . THR A 1 110 ? 15.040 -1.833 -7.142 1.00 79.44 110 THR A N 1
ATOM 857 C CA . THR A 1 110 ? 16.323 -1.338 -6.637 1.00 79.44 110 THR A CA 1
ATOM 858 C C . THR A 1 110 ? 16.140 0.034 -6.019 1.00 79.44 110 THR A C 1
ATOM 860 O O . THR A 1 110 ? 15.620 0.933 -6.675 1.00 79.44 110 THR A O 1
ATOM 863 N N . ALA A 1 111 ? 16.618 0.213 -4.788 1.00 75.19 111 ALA A N 1
ATOM 864 C CA . ALA A 1 111 ? 16.595 1.517 -4.142 1.00 75.19 111 ALA A CA 1
ATOM 865 C C . ALA A 1 111 ? 17.549 2.502 -4.851 1.00 75.19 111 ALA A C 1
ATOM 867 O O . ALA A 1 111 ? 18.701 2.134 -5.123 1.00 75.19 111 ALA A O 1
ATOM 868 N N . PRO A 1 112 ? 17.119 3.752 -5.094 1.00 78.81 112 PRO A N 1
ATOM 869 C CA . PRO A 1 112 ? 17.991 4.804 -5.599 1.00 78.81 112 PRO A CA 1
ATOM 870 C C . PRO A 1 112 ? 19.232 5.006 -4.714 1.00 78.81 112 PRO A C 1
ATOM 872 O O . PRO A 1 112 ? 19.155 4.991 -3.482 1.00 78.81 112 PRO A O 1
ATOM 875 N N . SER A 1 113 ? 20.393 5.210 -5.342 1.00 80.56 113 SER A N 1
ATOM 876 C CA . SER A 1 113 ? 21.689 5.303 -4.652 1.00 80.56 113 SER A CA 1
ATOM 877 C C . SER A 1 113 ? 22.076 6.707 -4.195 1.00 80.56 113 SER A C 1
ATOM 879 O O . SER A 1 113 ? 23.068 6.877 -3.492 1.00 80.56 113 SER A O 1
ATOM 881 N N . SER A 1 114 ? 21.335 7.730 -4.602 1.00 82.12 114 SER A N 1
ATOM 882 C CA . SER A 1 114 ? 21.627 9.117 -4.259 1.00 82.12 114 SER A CA 1
ATOM 883 C C . SER A 1 114 ? 20.346 9.932 -4.160 1.00 82.12 114 SER A C 1
ATOM 885 O O . SER A 1 114 ? 19.304 9.544 -4.688 1.00 82.12 114 SER A O 1
ATOM 887 N N . PHE A 1 115 ? 20.425 11.097 -3.518 1.00 82.00 115 PHE A N 1
ATOM 888 C CA . PHE A 1 115 ? 19.313 12.047 -3.485 1.00 82.00 115 PHE A CA 1
ATOM 889 C C . PHE A 1 115 ? 18.835 12.420 -4.899 1.00 82.00 115 PHE A C 1
ATOM 891 O O . PHE A 1 115 ? 17.637 12.483 -5.154 1.00 82.00 115 PHE A O 1
ATOM 898 N N . THR A 1 116 ? 19.759 12.603 -5.844 1.00 86.00 116 THR A N 1
ATOM 899 C CA . THR A 1 116 ? 19.415 12.891 -7.243 1.00 86.00 116 THR A CA 1
ATOM 900 C C . THR A 1 116 ? 18.663 11.731 -7.890 1.00 86.00 116 THR A C 1
ATOM 902 O O . THR A 1 116 ? 17.672 11.965 -8.578 1.00 86.00 116 THR A O 1
ATOM 905 N N . ASP A 1 117 ? 19.081 10.488 -7.642 1.00 83.62 117 ASP A N 1
ATOM 906 C CA . ASP A 1 117 ? 18.382 9.306 -8.160 1.00 83.62 117 ASP A CA 1
ATOM 907 C C . ASP A 1 117 ? 16.966 9.208 -7.579 1.00 83.62 117 ASP A C 1
ATOM 909 O O . ASP A 1 117 ? 16.019 8.950 -8.317 1.00 83.62 117 ASP A O 1
ATOM 913 N N . TRP A 1 118 ? 16.805 9.515 -6.287 1.00 80.25 118 TRP A N 1
ATOM 914 C CA . TRP A 1 118 ? 15.498 9.610 -5.632 1.00 80.25 118 TRP A CA 1
ATOM 915 C C . TRP A 1 118 ? 14.588 10.641 -6.299 1.00 80.25 118 TRP A C 1
ATOM 917 O O . TRP A 1 118 ? 13.438 10.342 -6.614 1.00 80.25 118 TRP A O 1
ATOM 927 N N . ILE A 1 119 ? 15.098 11.846 -6.560 1.00 83.00 119 ILE A N 1
ATOM 928 C CA . ILE A 1 119 ? 14.335 12.905 -7.233 1.00 83.00 119 ILE A CA 1
ATOM 929 C C . ILE A 1 119 ? 13.975 12.506 -8.668 1.00 83.00 119 ILE A C 1
ATOM 931 O O . ILE A 1 119 ? 12.866 12.795 -9.127 1.00 83.00 119 ILE A O 1
ATOM 935 N N . ASN A 1 120 ? 14.882 11.840 -9.381 1.00 85.75 120 ASN A N 1
ATOM 936 C CA . ASN A 1 120 ? 14.633 11.368 -10.741 1.00 85.75 120 ASN A CA 1
ATOM 937 C C . ASN A 1 120 ? 13.554 10.285 -10.770 1.00 85.75 120 ASN A C 1
ATOM 939 O O . ASN A 1 120 ? 12.664 10.331 -11.619 1.00 85.75 120 ASN A O 1
ATOM 943 N N . GLU A 1 121 ? 13.600 9.345 -9.830 1.00 80.81 121 GLU A N 1
ATOM 944 C CA . GLU A 1 121 ? 12.601 8.290 -9.708 1.00 80.81 121 GLU A CA 1
ATOM 945 C C . GLU A 1 121 ? 11.236 8.857 -9.307 1.00 80.81 121 GLU A C 1
ATOM 947 O O . GLU A 1 121 ? 10.231 8.571 -9.960 1.00 80.81 121 GLU A O 1
ATOM 952 N N . PHE A 1 122 ? 11.197 9.761 -8.327 1.00 78.38 122 PHE A N 1
ATOM 953 C CA . PHE A 1 122 ? 9.979 10.453 -7.902 1.00 78.38 122 PHE A CA 1
ATOM 954 C C . PHE A 1 122 ? 9.301 11.202 -9.058 1.00 78.38 122 PHE A C 1
ATOM 956 O O . PHE A 1 122 ? 8.087 11.138 -9.244 1.00 78.38 122 PHE A O 1
ATOM 963 N N . ASN A 1 123 ? 10.088 11.901 -9.876 1.00 81.94 123 ASN A N 1
ATOM 964 C CA . ASN A 1 123 ? 9.563 12.670 -11.003 1.00 81.94 123 ASN A CA 1
ATOM 965 C C . ASN A 1 123 ? 9.353 11.838 -12.274 1.00 81.94 123 ASN A C 1
ATOM 967 O O . ASN A 1 123 ? 8.859 12.374 -13.277 1.00 81.94 123 ASN A O 1
ATOM 971 N N . SER A 1 124 ? 9.719 10.554 -12.247 1.00 81.44 124 SER A N 1
ATOM 972 C CA . SER A 1 124 ? 9.614 9.668 -13.398 1.00 81.44 124 SER A CA 1
ATOM 973 C C . SER A 1 124 ? 8.162 9.505 -13.851 1.00 81.44 124 SER A C 1
ATOM 975 O O . SER A 1 124 ? 7.197 9.675 -13.099 1.00 81.44 124 SER A O 1
ATOM 977 N N . LYS A 1 125 ? 7.994 9.177 -15.135 1.00 78.81 125 LYS A N 1
ATOM 978 C CA . LYS A 1 125 ? 6.676 8.828 -15.677 1.00 78.81 125 LYS A CA 1
ATOM 979 C C . LYS A 1 125 ? 6.139 7.551 -15.034 1.00 78.81 125 LYS A C 1
ATOM 981 O O . LYS A 1 125 ? 4.935 7.460 -14.843 1.00 78.81 125 LYS A O 1
ATOM 986 N N . ASP A 1 126 ? 7.021 6.635 -14.652 1.00 79.31 126 ASP A N 1
ATOM 987 C CA . ASP A 1 126 ? 6.671 5.342 -14.064 1.00 79.31 126 ASP A CA 1
ATOM 988 C C . ASP A 1 126 ? 5.999 5.532 -12.694 1.00 79.31 126 ASP A C 1
ATOM 990 O O . ASP A 1 126 ? 4.895 5.047 -12.463 1.00 79.31 126 ASP A O 1
ATOM 994 N N . THR A 1 127 ? 6.539 6.417 -11.853 1.00 75.69 127 THR A N 1
ATOM 995 C CA . THR A 1 127 ? 5.881 6.841 -10.605 1.00 75.69 127 THR A CA 1
ATOM 996 C C . THR A 1 127 ? 4.476 7.410 -10.842 1.00 75.69 127 THR A C 1
ATOM 998 O O . THR A 1 127 ? 3.526 7.111 -10.115 1.00 75.69 127 THR A O 1
ATOM 1001 N N . LYS A 1 128 ? 4.304 8.227 -11.889 1.00 75.62 128 LYS A N 1
ATOM 1002 C CA . LYS A 1 128 ? 2.995 8.806 -12.244 1.00 75.62 128 LYS A CA 1
ATOM 1003 C C . LYS A 1 128 ? 2.036 7.762 -12.818 1.00 75.62 128 LYS A C 1
ATOM 1005 O O . LYS A 1 128 ? 0.820 7.905 -12.662 1.00 75.62 128 LYS A O 1
ATOM 1010 N N . ASN A 1 129 ? 2.563 6.728 -13.465 1.00 76.50 129 ASN A N 1
ATOM 1011 C CA . ASN A 1 129 ? 1.792 5.626 -14.019 1.00 76.50 129 ASN A CA 1
ATOM 1012 C C . ASN A 1 129 ? 1.122 4.818 -12.910 1.00 76.50 129 ASN A C 1
ATOM 1014 O O . ASN A 1 129 ? -0.064 4.538 -13.048 1.00 76.50 129 ASN A O 1
ATOM 1018 N N . VAL A 1 130 ? 1.805 4.549 -11.791 1.00 74.75 130 VAL A N 1
ATOM 1019 C CA . VAL A 1 130 ? 1.204 3.868 -10.627 1.00 74.75 130 VAL A CA 1
ATOM 1020 C C . VAL A 1 130 ? -0.077 4.576 -10.192 1.00 74.75 130 VAL A C 1
ATOM 1022 O O . VAL A 1 130 ? -1.153 3.982 -10.172 1.00 74.75 130 VAL A O 1
ATOM 1025 N N . VAL A 1 131 ? 0.015 5.879 -9.929 1.00 75.50 131 VAL A N 1
ATOM 1026 C CA . VAL A 1 131 ? -1.122 6.707 -9.503 1.00 75.50 131 VAL A CA 1
ATOM 1027 C C . VAL A 1 131 ? -2.234 6.710 -10.557 1.00 75.50 131 VAL A C 1
ATOM 1029 O O . VAL A 1 131 ? -3.416 6.567 -10.238 1.00 75.50 131 VAL A O 1
ATOM 1032 N N . THR A 1 132 ? -1.861 6.853 -11.830 1.00 78.56 132 THR A N 1
ATOM 1033 C CA . THR A 1 132 ? -2.808 6.979 -12.945 1.00 78.56 132 THR A CA 1
ATOM 1034 C C . THR A 1 132 ? -3.543 5.666 -13.220 1.00 78.56 132 THR A C 1
ATOM 1036 O O . THR A 1 132 ? -4.771 5.652 -13.330 1.00 78.56 132 THR A O 1
ATOM 1039 N N . PHE A 1 133 ? -2.819 4.552 -13.316 1.00 75.00 133 PHE A N 1
ATOM 1040 C CA . PHE A 1 133 ? -3.376 3.245 -13.657 1.00 75.00 133 PHE A CA 1
ATOM 1041 C C . PHE A 1 133 ? -4.104 2.600 -12.482 1.00 75.00 133 PHE A C 1
ATOM 1043 O O . PHE A 1 133 ? -5.166 2.006 -12.690 1.00 75.00 133 PHE A O 1
ATOM 1050 N N . ALA A 1 134 ? -3.622 2.797 -11.250 1.00 69.56 134 ALA A N 1
ATOM 1051 C CA . ALA A 1 134 ? -4.366 2.410 -10.054 1.00 69.56 134 ALA A CA 1
ATOM 1052 C C . ALA A 1 134 ? -5.569 3.336 -9.781 1.00 69.56 134 ALA A C 1
ATOM 1054 O O . ALA A 1 134 ? -6.439 2.990 -8.985 1.00 69.56 134 ALA A O 1
ATOM 1055 N N . LYS A 1 135 ? -5.676 4.478 -10.482 1.00 75.00 135 LYS A N 1
ATOM 1056 C CA . LYS A 1 135 ? -6.705 5.517 -10.283 1.00 75.00 135 LYS A CA 1
ATOM 1057 C C . LYS A 1 135 ? -6.743 6.039 -8.843 1.00 75.00 135 LYS A C 1
ATOM 1059 O O . LYS A 1 135 ? -7.819 6.310 -8.312 1.00 75.00 135 LYS A O 1
ATOM 1064 N N . MET A 1 136 ? -5.574 6.174 -8.227 1.00 73.56 136 MET A N 1
ATOM 1065 C CA . MET A 1 136 ? -5.442 6.685 -6.867 1.00 73.56 136 MET A CA 1
ATOM 1066 C C . MET A 1 136 ? -5.426 8.222 -6.885 1.00 73.56 136 MET A C 1
ATOM 1068 O O . MET A 1 136 ? -4.711 8.819 -7.695 1.00 73.56 136 MET A O 1
ATOM 1072 N N . PRO A 1 137 ? -6.203 8.904 -6.030 1.00 65.12 137 PRO A N 1
ATOM 1073 C CA . PRO A 1 137 ? -6.131 10.352 -5.912 1.00 65.12 137 PRO A CA 1
ATOM 1074 C C . PRO A 1 137 ? -4.788 10.769 -5.290 1.00 65.12 137 PRO A C 1
ATOM 1076 O O . PRO A 1 137 ? -4.443 10.360 -4.189 1.00 65.12 137 PRO A O 1
ATOM 1079 N N . ILE A 1 138 ? -4.055 11.673 -5.953 1.00 57.78 138 ILE A N 1
ATOM 1080 C CA . ILE A 1 138 ? -2.779 12.239 -5.448 1.00 57.78 138 ILE A CA 1
ATOM 1081 C C . ILE A 1 138 ? -2.950 12.943 -4.086 1.00 57.78 138 ILE A C 1
ATOM 1083 O O . ILE A 1 138 ? -1.976 13.147 -3.365 1.00 57.78 138 ILE A O 1
ATOM 1087 N N . LYS A 1 139 ? -4.188 13.303 -3.718 1.00 50.09 139 LYS A N 1
ATOM 1088 C CA . LYS A 1 139 ? -4.514 13.995 -2.463 1.00 50.09 139 LYS A CA 1
ATOM 1089 C C . LYS A 1 139 ? -4.105 13.233 -1.199 1.00 50.09 139 LYS A C 1
ATOM 1091 O O . LYS A 1 139 ? -3.898 13.899 -0.191 1.00 50.09 139 LYS A O 1
ATOM 1096 N N . ASP A 1 140 ? -3.935 11.915 -1.269 1.00 50.91 140 ASP A N 1
ATOM 1097 C CA . ASP A 1 140 ? -3.560 11.100 -0.105 1.00 50.91 140 ASP A CA 1
ATOM 1098 C C . ASP A 1 140 ? -2.036 11.016 0.105 1.00 50.91 140 ASP A C 1
ATOM 1100 O O . ASP A 1 140 ? -1.581 10.508 1.123 1.00 50.91 140 ASP A O 1
ATOM 1104 N N . GLY A 1 141 ? -1.245 11.589 -0.814 1.00 47.41 141 GLY A N 1
ATOM 1105 C CA . GLY A 1 141 ? 0.213 11.550 -0.773 1.00 47.41 141 GLY A CA 1
ATOM 1106 C C . GLY A 1 141 ? 0.749 10.181 -1.185 1.00 47.41 141 GLY A C 1
ATOM 1107 O O . GLY A 1 141 ? 0.442 9.157 -0.589 1.00 47.41 141 GLY A O 1
ATOM 1108 N N . VAL A 1 142 ? 1.585 10.141 -2.221 1.00 55.81 142 VAL A N 1
ATOM 1109 C CA . VAL A 1 142 ? 2.356 8.928 -2.511 1.00 55.81 142 VAL A CA 1
ATOM 1110 C C . VAL A 1 142 ? 3.476 8.862 -1.479 1.00 55.81 142 VAL A C 1
ATOM 1112 O O . VAL A 1 142 ? 4.404 9.671 -1.521 1.00 55.81 142 VAL A O 1
ATOM 1115 N N . VAL A 1 143 ? 3.365 7.938 -0.528 1.00 62.62 143 VAL A N 1
ATOM 1116 C CA . VAL A 1 143 ? 4.427 7.679 0.446 1.00 62.62 143 VAL A CA 1
ATOM 1117 C C . VAL A 1 143 ? 5.516 6.865 -0.245 1.00 62.62 143 VAL A C 1
ATOM 1119 O O . VAL A 1 143 ? 5.243 5.794 -0.790 1.00 62.62 143 VAL A O 1
ATOM 1122 N N . PHE A 1 144 ? 6.742 7.386 -0.237 1.00 62.94 144 PHE A N 1
ATOM 1123 C CA . PHE A 1 144 ? 7.913 6.675 -0.739 1.00 62.94 144 PHE A CA 1
ATOM 1124 C C . PHE A 1 144 ? 8.641 5.994 0.408 1.00 62.94 144 PHE A C 1
ATOM 1126 O O . PHE A 1 144 ? 8.900 6.610 1.442 1.00 62.94 144 PHE A O 1
ATOM 1133 N N . TYR A 1 145 ? 8.984 4.728 0.208 1.00 65.12 145 TYR A N 1
ATOM 1134 C CA . TYR A 1 145 ? 9.714 3.923 1.176 1.00 65.12 145 TYR A CA 1
ATOM 1135 C C . TYR A 1 145 ? 11.010 3.416 0.552 1.00 65.12 145 TYR A C 1
ATOM 1137 O O . TYR A 1 145 ? 10.996 2.862 -0.535 1.00 65.12 145 TYR A O 1
ATOM 1145 N N . SER A 1 146 ? 12.140 3.583 1.237 1.00 62.00 146 SER A N 1
ATOM 1146 C CA . SER A 1 146 ? 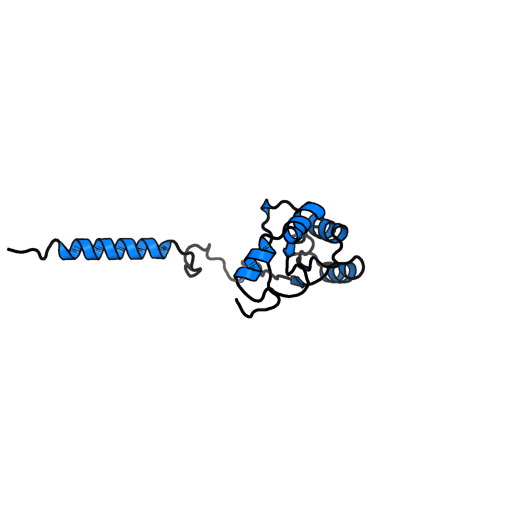13.408 2.995 0.797 1.00 62.00 146 SER A CA 1
ATOM 1147 C C . SER A 1 146 ? 13.661 1.682 1.530 1.00 62.00 146 SER A C 1
ATOM 1149 O O . SER A 1 146 ? 13.923 1.703 2.735 1.00 62.00 146 SER A O 1
ATOM 1151 N N . SER A 1 147 ? 13.711 0.559 0.808 1.00 57.69 147 SER A N 1
ATOM 1152 C CA . SER A 1 147 ? 14.254 -0.708 1.339 1.00 57.69 147 SER A CA 1
ATOM 1153 C C . SER A 1 147 ? 15.706 -0.569 1.805 1.00 57.69 147 SER A C 1
ATOM 1155 O O . SER A 1 147 ? 16.155 -1.272 2.713 1.00 57.69 147 SER A O 1
ATOM 1157 N N . ASN A 1 148 ? 16.466 0.354 1.207 1.00 60.44 148 ASN A N 1
ATOM 1158 C CA . ASN A 1 148 ? 17.862 0.587 1.544 1.00 60.44 148 ASN A CA 1
ATOM 1159 C C . ASN A 1 148 ? 17.969 1.766 2.518 1.00 60.44 148 ASN A C 1
ATOM 1161 O O . ASN A 1 148 ? 18.011 2.932 2.119 1.00 60.44 148 ASN A O 1
ATOM 1165 N N . LYS A 1 149 ? 18.031 1.456 3.818 1.00 56.09 149 LYS A N 1
ATOM 1166 C CA . LYS A 1 149 ? 18.120 2.429 4.927 1.00 56.09 149 LYS A CA 1
ATOM 1167 C C . LYS A 1 149 ? 19.414 3.260 4.953 1.00 56.09 149 LYS A C 1
ATOM 1169 O O . LYS A 1 149 ? 19.695 3.913 5.945 1.00 56.09 149 LYS A O 1
ATOM 1174 N N . LYS A 1 150 ? 20.242 3.232 3.902 1.00 53.25 150 LYS A N 1
ATOM 1175 C CA . LYS A 1 150 ? 21.542 3.924 3.872 1.00 53.25 150 LYS A CA 1
ATOM 1176 C C . LYS A 1 150 ? 21.452 5.454 3.923 1.00 53.25 150 LYS A C 1
ATOM 1178 O O . LYS A 1 150 ? 22.476 6.083 4.169 1.00 53.25 150 LYS A O 1
ATOM 1183 N N . TYR A 1 151 ? 20.277 6.036 3.686 1.00 46.19 151 TYR A N 1
ATOM 1184 C CA . TYR A 1 151 ? 20.089 7.489 3.593 1.00 46.19 151 TYR A CA 1
ATOM 1185 C C . TYR A 1 151 ? 18.953 8.030 4.480 1.00 46.19 151 TYR A C 1
ATOM 1187 O O . TYR A 1 151 ? 18.496 9.146 4.242 1.00 46.19 151 TYR A O 1
ATOM 1195 N N . LEU A 1 152 ? 18.501 7.252 5.473 1.00 40.34 152 LEU A N 1
ATOM 1196 C CA . LEU A 1 152 ? 17.566 7.693 6.517 1.00 40.34 152 LEU A CA 1
ATOM 1197 C C . LEU A 1 152 ? 18.262 7.717 7.879 1.00 40.34 152 LEU A C 1
ATOM 1199 O O . LEU A 1 152 ? 19.028 6.765 8.149 1.00 40.34 152 LEU A O 1
#

pLDDT: mean 77.26, std 17.13, range [38.47, 97.0]

Sequence (152 aa):
MSDISQANHGLLLFLLYVMNSIVNQRAIDSPFLYVQLQKNDIPQIVMVSFEGTITKTNVEFYKAILQETNPNNCAARGTFFITDEGSDYSVIKALYNDGHEVGISSIRGTAPSSFTDWINEFNSKDTKNVVTFAKMPIKDGVVFYSSNKKYL

Radius of gyration: 23.46 Å; chains: 1; bounding box: 46×75×47 Å

Foldseek 3Di:
DDDPPVVVVVVVVVVVVVVVVVVPPDDPDPPPPDPPDDPVRDDDDDAAEDEEAADPVCVVVVCVVQQDADPVRHGGEYEYAYALPNHDLVSVLVNVVSPHHYAHAYPHPDFQPDPVSVVCRCPDVSVVCSCVSSVPDCVVPRDYHYPDPPPD

InterPro domains:
  IPR052740 Carbohydrate Esterase 4 [PTHR45985] (36-123)

Organism: Dreissena polymorpha (NCBI:txid45954)